Protein AF-A0A6D0Y797-F1 (afdb_monomer_lite)

Sequence (87 aa):
RGFPPTNQEVATMLGYRSVNAAVEHLRALEKKGVITIKRGVARGITLHTAVKDDDSEAVGIIRALLAGEENARLRAAHWLHERGLKV

Radius of gyration: 19.63 Å; chains: 1; bounding box: 43×23×47 Å

InterPro domains:
  IPR006199 LexA repressor, DNA-binding domain [PF01726] (1-44)
  IPR036388 Winged helix-like DNA-binding domain superfamily [G3DSA:1.10.10.10] (1-48)
  IPR036390 Winged helix DNA-binding domain superfamily [SSF46785] (2-48)

Secondary structure (DSSP, 8-state):
-PPPPPHHHHHHHTT-SSHHHHHHHHHHHHHTTSEEE-TT-TT-EEE----S-HHHHHHHHHHHHHTT-TTHHHHHHHHHHHTT---

Foldseek 3Di:
DDFAAFLVVQCVVVVPPDSVVSVVVVVVCVVVVQWDADPPDRRRIDGDPDDPVLVVQVVVLVVCVVVVPPCSVVSVCVSCVVVVHHD

Structure (mmCIF, N/CA/C/O backbone):
data_AF-A0A6D0Y797-F1
#
_entry.id   AF-A0A6D0Y797-F1
#
loop_
_atom_site.group_PDB
_atom_site.id
_atom_site.type_symbol
_atom_site.label_atom_id
_atom_site.label_alt_id
_atom_site.label_comp_id
_atom_site.label_asym_id
_atom_site.label_entity_id
_atom_site.label_seq_id
_atom_site.pdbx_PDB_ins_code
_atom_site.Cartn_x
_atom_site.Cartn_y
_atom_site.Cartn_z
_atom_site.occupancy
_atom_site.B_iso_or_equiv
_atom_site.auth_seq_id
_atom_site.auth_comp_id
_atom_site.auth_asym_id
_atom_site.auth_atom_id
_atom_site.pdbx_PDB_model_num
ATOM 1 N N . ARG A 1 1 ? -20.178 9.529 -0.499 1.00 49.38 1 ARG A N 1
ATOM 2 C CA . ARG A 1 1 ? -19.005 10.202 0.112 1.00 49.38 1 ARG A CA 1
ATOM 3 C C . ARG A 1 1 ? -18.759 9.536 1.456 1.00 49.38 1 ARG A C 1
ATOM 5 O O . ARG A 1 1 ? -19.571 9.719 2.348 1.00 49.38 1 ARG A O 1
ATOM 12 N N . GLY A 1 2 ? -17.748 8.676 1.550 1.00 78.62 2 GLY A N 1
ATOM 13 C CA . GLY A 1 2 ? -17.396 8.000 2.800 1.00 78.62 2 GLY A CA 1
ATOM 14 C C . GLY A 1 2 ? -16.312 8.773 3.542 1.00 78.62 2 GLY A C 1
ATOM 15 O O . GLY A 1 2 ? -15.494 9.438 2.909 1.00 78.62 2 GLY A O 1
ATOM 16 N N . PHE A 1 3 ? -16.314 8.688 4.868 1.00 84.75 3 PHE A N 1
ATOM 17 C CA . PHE A 1 3 ? -15.179 9.111 5.683 1.00 84.75 3 PHE A CA 1
ATOM 18 C C . PHE A 1 3 ? -14.209 7.936 5.834 1.00 84.75 3 PHE A C 1
ATOM 20 O O . PHE A 1 3 ? -14.669 6.790 5.858 1.00 84.75 3 PHE A O 1
ATOM 27 N N . PRO A 1 4 ? -12.898 8.187 5.988 1.00 90.06 4 PRO A N 1
ATOM 28 C CA . PRO A 1 4 ? -11.961 7.133 6.345 1.00 90.06 4 PRO A CA 1
ATOM 29 C C . PRO A 1 4 ? -12.428 6.375 7.596 1.00 90.06 4 PRO A C 1
ATOM 31 O O . PRO A 1 4 ? -13.052 6.982 8.480 1.00 90.06 4 PRO A O 1
ATOM 34 N N . PRO A 1 5 ? -12.165 5.064 7.686 1.00 92.69 5 PRO A N 1
ATOM 35 C CA . PRO A 1 5 ? -12.517 4.298 8.866 1.00 92.69 5 PRO A CA 1
ATOM 36 C C . PRO A 1 5 ? -11.601 4.651 10.045 1.00 92.69 5 PRO A C 1
ATOM 38 O O . PRO A 1 5 ? -10.484 5.150 9.887 1.00 92.69 5 PRO A O 1
ATOM 41 N N . THR A 1 6 ? -12.095 4.375 11.241 1.00 93.44 6 THR A N 1
ATOM 42 C CA . THR A 1 6 ? -11.338 4.355 12.493 1.00 93.44 6 THR A CA 1
ATOM 43 C C . THR A 1 6 ? -10.633 3.011 12.681 1.00 93.44 6 THR A C 1
ATOM 45 O O . THR A 1 6 ? -11.017 2.005 12.086 1.00 93.44 6 THR A O 1
ATOM 48 N N . ASN A 1 7 ? -9.644 2.952 13.578 1.00 92.00 7 ASN A N 1
ATOM 49 C CA . ASN A 1 7 ? -8.961 1.695 13.920 1.00 92.00 7 ASN A CA 1
ATOM 50 C C . ASN A 1 7 ? -9.929 0.614 14.434 1.00 92.00 7 ASN A C 1
ATOM 52 O O . ASN A 1 7 ? -9.744 -0.566 14.148 1.00 92.00 7 ASN A O 1
ATOM 56 N N . GLN A 1 8 ? -10.967 1.012 15.177 1.00 93.06 8 GLN A N 1
ATOM 57 C CA . GLN A 1 8 ? -11.975 0.088 15.696 1.00 93.06 8 GLN A CA 1
ATOM 58 C C . GLN A 1 8 ? -12.876 -0.447 14.581 1.00 93.06 8 GLN A C 1
ATOM 60 O O . GLN A 1 8 ? -13.138 -1.643 14.536 1.00 93.06 8 GLN A O 1
ATOM 65 N N . GLU A 1 9 ? -13.303 0.409 13.649 1.00 94.19 9 GLU A N 1
ATOM 66 C CA . GLU A 1 9 ? -14.062 -0.035 12.475 1.00 94.19 9 GLU A CA 1
ATOM 67 C C . GLU A 1 9 ? -13.227 -1.006 11.628 1.00 94.19 9 GLU A C 1
ATOM 69 O O . GLU A 1 9 ? -13.741 -2.044 11.226 1.00 94.19 9 GLU A O 1
ATOM 74 N N . VAL A 1 10 ? -11.935 -0.724 11.409 1.00 93.31 10 VAL A N 1
ATOM 75 C CA . VAL A 1 10 ? -11.022 -1.640 10.697 1.00 93.31 10 VAL A CA 1
ATOM 76 C C . VAL A 1 10 ? -10.921 -2.988 11.413 1.00 93.31 10 VAL A C 1
ATOM 78 O O . VAL A 1 10 ? -10.990 -4.029 10.761 1.00 93.31 10 VAL A O 1
ATOM 81 N N . ALA A 1 11 ? -10.798 -2.981 12.743 1.00 94.50 11 ALA A N 1
ATOM 82 C CA . ALA A 1 11 ? -10.745 -4.203 13.538 1.00 94.50 11 ALA A CA 1
ATOM 83 C C . ALA A 1 11 ? -12.008 -5.059 13.353 1.00 94.50 11 ALA A C 1
ATOM 85 O O . ALA A 1 11 ? -11.902 -6.251 13.071 1.00 94.50 11 ALA A O 1
ATOM 86 N N . THR A 1 12 ? -13.186 -4.438 13.439 1.00 94.75 12 THR A N 1
ATOM 87 C CA . THR A 1 12 ? -14.478 -5.113 13.261 1.00 94.75 12 THR A CA 1
ATOM 88 C C . THR A 1 12 ? -14.669 -5.623 11.833 1.00 94.75 12 THR A C 1
ATOM 90 O O . THR A 1 12 ? -15.048 -6.775 11.648 1.00 94.75 12 THR A O 1
ATOM 93 N N . MET A 1 13 ? -14.383 -4.799 10.819 1.00 93.50 13 MET A N 1
ATOM 94 C CA . MET A 1 13 ? -14.577 -5.159 9.406 1.00 93.50 13 MET A CA 1
ATOM 95 C C . MET A 1 13 ? -13.685 -6.322 8.963 1.00 93.50 13 MET A C 1
ATOM 97 O O . MET A 1 13 ? -14.100 -7.128 8.136 1.00 93.50 13 MET A O 1
ATOM 101 N N . LEU A 1 14 ? -12.467 -6.409 9.502 1.00 91.94 14 LEU A N 1
ATOM 102 C CA . LEU A 1 14 ? -11.496 -7.449 9.153 1.00 91.94 14 LEU A CA 1
ATOM 103 C C . LEU A 1 14 ? -11.507 -8.643 10.124 1.00 91.94 14 LEU A C 1
ATOM 105 O O . LEU A 1 14 ? -10.736 -9.579 9.937 1.00 91.94 14 LEU A O 1
ATOM 109 N N . GLY A 1 15 ? -12.364 -8.62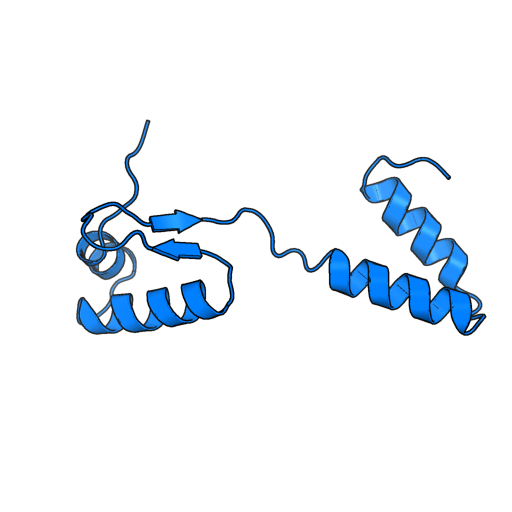9 11.151 1.00 93.44 15 GLY A N 1
ATOM 110 C CA . GLY A 1 15 ? -12.498 -9.737 12.101 1.00 93.44 15 GLY A CA 1
ATOM 111 C C . GLY A 1 15 ? -11.316 -9.899 13.064 1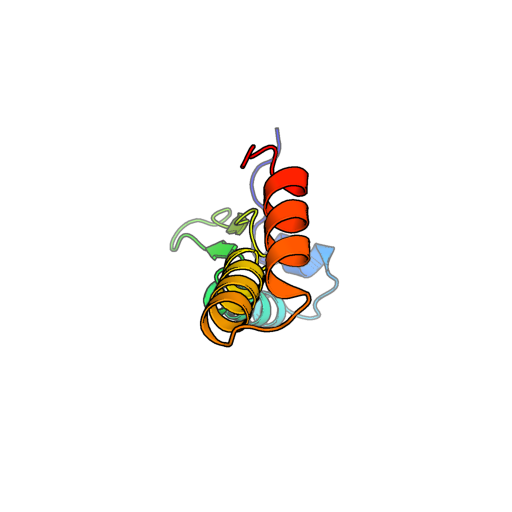.00 93.44 15 GLY A C 1
ATOM 112 O O . GLY A 1 15 ? -11.044 -11.007 13.529 1.00 93.44 15 GLY A O 1
ATOM 113 N N . TYR A 1 16 ? -10.598 -8.818 13.383 1.00 92.75 16 TYR A N 1
ATOM 114 C CA . TYR A 1 16 ? -9.537 -8.867 14.388 1.00 92.75 16 TYR A CA 1
ATOM 115 C C . TYR A 1 16 ? -10.114 -9.113 15.783 1.00 92.75 16 TYR A C 1
ATOM 117 O O . TYR A 1 16 ? -11.070 -8.469 16.210 1.00 92.75 16 TYR A O 1
ATOM 125 N N . ARG A 1 17 ? -9.463 -9.999 16.545 1.00 89.25 17 ARG A N 1
ATOM 126 C CA . ARG A 1 17 ? -9.850 -10.313 17.931 1.00 89.25 17 ARG A CA 1
ATOM 127 C C . ARG A 1 17 ? -9.628 -9.133 18.897 1.00 89.25 17 ARG A C 1
ATOM 129 O O . ARG A 1 17 ? -10.202 -9.119 19.980 1.00 89.25 17 ARG A O 1
ATOM 136 N N . SER A 1 18 ? -8.805 -8.148 18.527 1.00 92.81 18 SER A N 1
ATOM 137 C CA . SER A 1 18 ? -8.587 -6.917 19.295 1.00 92.81 18 SER A CA 1
ATOM 138 C C . SER A 1 18 ? -8.268 -5.728 18.383 1.00 92.81 18 SER A C 1
ATOM 140 O O . SER A 1 18 ? -7.721 -5.889 17.291 1.00 92.81 18 SER A O 1
ATOM 142 N N . VAL A 1 19 ? -8.560 -4.511 18.856 1.00 93.44 19 VAL A N 1
ATOM 143 C CA . VAL A 1 19 ? -8.211 -3.271 18.136 1.00 93.44 19 VAL A CA 1
ATOM 144 C C 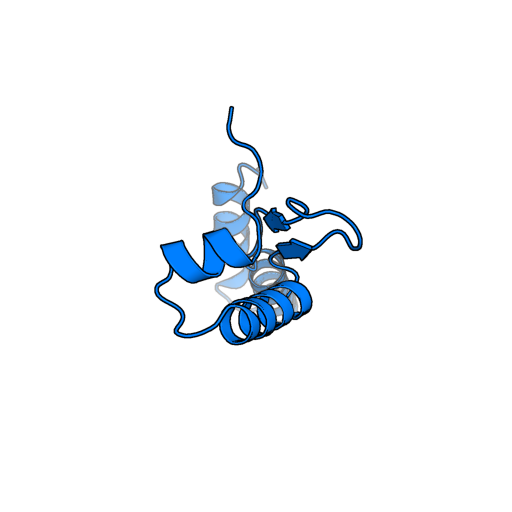. VAL A 1 19 ? -6.694 -3.106 18.025 1.00 93.44 19 VAL A C 1
ATOM 146 O O . VAL A 1 19 ? -6.201 -2.658 16.994 1.00 93.44 19 VAL A O 1
ATOM 149 N N . ASN A 1 20 ? -5.942 -3.518 19.049 1.00 93.00 20 ASN A N 1
ATOM 150 C CA . ASN A 1 20 ? -4.482 -3.430 19.041 1.00 93.00 20 ASN A CA 1
ATOM 151 C C . ASN A 1 20 ? -3.860 -4.271 17.923 1.00 93.00 20 ASN A C 1
ATOM 153 O O . ASN A 1 20 ? -2.955 -3.782 17.255 1.00 93.00 20 ASN A O 1
ATOM 157 N N . ALA A 1 21 ? -4.391 -5.470 17.656 1.00 94.50 21 ALA A N 1
ATOM 158 C CA . ALA A 1 21 ? -3.925 -6.289 16.539 1.00 94.50 21 ALA A CA 1
ATOM 159 C C . ALA A 1 21 ? -4.105 -5.548 15.203 1.00 94.50 21 ALA A C 1
ATOM 161 O O . ALA A 1 21 ? -3.162 -5.423 14.425 1.00 94.50 21 ALA A O 1
ATOM 162 N N . ALA A 1 22 ? -5.282 -4.959 14.969 1.00 94.00 22 ALA A N 1
ATOM 163 C CA . ALA A 1 22 ? -5.517 -4.152 13.773 1.00 94.00 22 ALA A CA 1
ATOM 164 C C . ALA A 1 22 ? -4.535 -2.969 13.677 1.00 94.00 22 ALA A C 1
ATOM 166 O O . ALA A 1 22 ? -3.986 -2.707 12.608 1.00 94.00 22 ALA A O 1
ATOM 167 N N . VAL A 1 23 ? -4.266 -2.279 14.792 1.00 93.50 23 VAL A N 1
ATOM 168 C CA . VAL A 1 23 ? -3.311 -1.161 14.845 1.00 93.50 23 VAL A CA 1
ATOM 169 C C . VAL A 1 23 ? -1.889 -1.606 14.502 1.00 93.50 23 VAL A C 1
ATOM 171 O O . VAL A 1 23 ? -1.221 -0.909 13.741 1.00 93.50 23 VAL A O 1
ATOM 174 N N . GLU A 1 24 ? -1.420 -2.748 15.005 1.00 95.31 24 GLU A N 1
ATOM 175 C CA . GLU A 1 24 ? -0.091 -3.281 14.672 1.00 95.31 24 GLU A CA 1
ATOM 176 C C . GLU A 1 24 ? 0.051 -3.558 13.172 1.00 95.31 24 GLU A C 1
ATOM 178 O O . GLU A 1 24 ? 1.026 -3.131 12.545 1.00 95.31 24 GLU A O 1
ATOM 183 N N . HIS A 1 25 ? -0.953 -4.189 12.560 1.00 93.75 25 HIS A N 1
ATOM 184 C CA . HIS A 1 25 ? -0.951 -4.431 11.118 1.00 93.75 25 HIS A CA 1
ATOM 185 C C . HIS A 1 25 ? -1.030 -3.131 10.308 1.00 93.75 25 HIS A C 1
ATOM 187 O O . HIS A 1 25 ? -0.295 -2.969 9.333 1.00 93.75 25 HIS A O 1
ATOM 193 N N . LEU A 1 26 ? -1.851 -2.166 10.731 1.00 93.69 26 LEU A N 1
ATOM 194 C CA . LEU A 1 26 ? -1.911 -0.842 10.107 1.00 93.69 26 LEU A CA 1
ATOM 195 C C . LEU A 1 26 ? -0.564 -0.107 10.203 1.00 93.69 26 LEU A C 1
ATOM 197 O O . LEU A 1 26 ? -0.133 0.507 9.231 1.00 93.69 26 LEU A O 1
ATOM 201 N N . ARG A 1 27 ? 0.155 -0.215 11.326 1.00 93.19 27 ARG A N 1
ATOM 202 C CA . ARG A 1 27 ? 1.517 0.333 11.467 1.00 93.19 27 ARG A CA 1
ATOM 203 C C . ARG A 1 27 ? 2.515 -0.347 10.538 1.00 93.19 27 ARG A C 1
ATOM 205 O O . ARG A 1 27 ? 3.375 0.329 9.979 1.00 93.19 27 ARG A O 1
ATOM 212 N N . ALA A 1 28 ? 2.407 -1.659 10.343 1.00 93.75 28 ALA A N 1
ATOM 213 C CA . ALA A 1 28 ? 3.247 -2.371 9.384 1.00 93.75 28 ALA A CA 1
ATOM 214 C C . ALA A 1 28 ? 2.989 -1.898 7.942 1.00 93.75 28 ALA A C 1
ATOM 216 O O . ALA A 1 28 ? 3.934 -1.736 7.172 1.00 93.75 28 ALA A O 1
ATOM 217 N N . LEU A 1 29 ? 1.728 -1.635 7.590 1.00 91.56 29 LEU A N 1
ATOM 218 C CA . LEU A 1 29 ? 1.346 -1.057 6.299 1.00 91.56 29 LEU A CA 1
ATOM 219 C C . LEU A 1 29 ? 1.851 0.387 6.151 1.00 91.56 29 LEU A C 1
ATOM 221 O O . LEU A 1 29 ? 2.409 0.741 5.116 1.00 91.56 29 LEU A O 1
ATOM 225 N N . GLU A 1 30 ? 1.743 1.204 7.197 1.00 92.31 30 GLU A N 1
ATOM 226 C CA . GLU A 1 30 ? 2.302 2.560 7.215 1.00 92.31 30 GLU A CA 1
ATOM 227 C C . GLU A 1 30 ? 3.826 2.544 7.027 1.00 92.31 30 GLU A C 1
ATOM 229 O O . GLU A 1 30 ? 4.358 3.300 6.218 1.00 92.31 30 GLU A O 1
ATOM 234 N N . LYS A 1 31 ? 4.534 1.620 7.690 1.00 89.44 31 LYS A N 1
ATOM 235 C CA . LYS A 1 31 ? 5.983 1.423 7.518 1.00 89.44 31 LYS A CA 1
ATOM 236 C C . LYS A 1 31 ? 6.354 1.008 6.092 1.00 89.44 31 LYS A C 1
ATOM 238 O O . LYS A 1 31 ? 7.423 1.372 5.615 1.00 89.44 31 LYS A O 1
ATOM 243 N N . LYS A 1 32 ? 5.485 0.250 5.419 1.00 87.88 32 LYS A N 1
ATOM 244 C CA . LYS A 1 32 ? 5.636 -0.118 4.003 1.00 87.88 32 LYS A CA 1
ATOM 245 C C . LYS A 1 32 ? 5.283 1.025 3.043 1.00 87.88 32 LYS A C 1
ATOM 247 O O . LYS A 1 32 ? 5.428 0.845 1.843 1.00 87.88 32 LYS A O 1
ATOM 252 N N . GLY A 1 33 ? 4.802 2.166 3.542 1.00 86.44 33 GLY A N 1
ATOM 253 C CA . GLY A 1 33 ? 4.450 3.321 2.718 1.00 86.44 33 GLY A CA 1
ATOM 254 C C . GLY A 1 33 ? 3.164 3.154 1.908 1.00 86.44 33 GLY A C 1
AT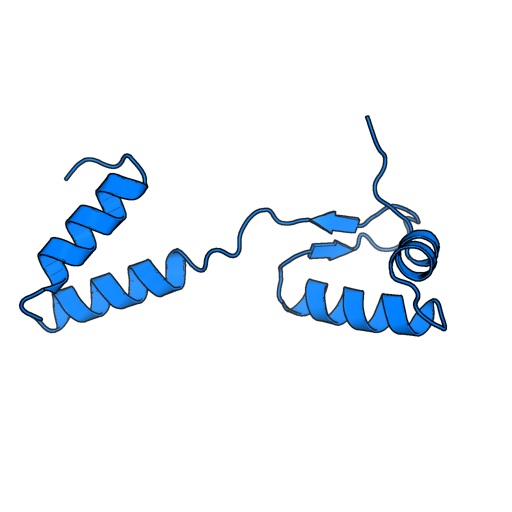OM 255 O O . GLY A 1 33 ? 2.866 4.002 1.079 1.00 86.44 33 GLY A O 1
ATOM 256 N N . VAL A 1 34 ? 2.376 2.100 2.146 1.00 89.56 34 VAL A N 1
ATOM 257 C CA . VAL A 1 34 ? 1.111 1.870 1.418 1.00 89.56 34 VAL A CA 1
ATOM 258 C C . VAL A 1 34 ? -0.056 2.678 1.988 1.00 89.56 34 VAL A C 1
ATOM 260 O O . VAL A 1 34 ? -1.040 2.924 1.293 1.00 89.56 34 VAL A O 1
ATOM 263 N N . ILE A 1 35 ? 0.042 3.108 3.250 1.00 92.19 35 ILE A N 1
ATOM 264 C CA . ILE A 1 35 ? -0.944 3.972 3.912 1.00 92.19 35 ILE A CA 1
ATOM 265 C C . ILE A 1 35 ? -0.253 5.033 4.776 1.00 92.19 35 ILE A C 1
ATOM 267 O O . ILE A 1 35 ? 0.915 4.892 5.134 1.00 92.19 35 ILE A O 1
ATOM 271 N N . THR A 1 36 ? -0.989 6.063 5.189 1.00 92.62 36 THR A N 1
ATOM 272 C CA . THR A 1 36 ? -0.572 6.995 6.252 1.00 92.62 36 THR A CA 1
ATOM 273 C C . THR A 1 36 ? -1.672 7.151 7.289 1.00 92.62 36 THR A C 1
ATOM 275 O O . THR A 1 36 ? -2.850 7.213 6.938 1.00 92.62 36 THR A O 1
ATOM 278 N N . ILE A 1 37 ? -1.290 7.239 8.567 1.00 93.00 37 ILE A N 1
ATOM 279 C CA . ILE A 1 37 ? -2.212 7.401 9.692 1.00 93.00 37 ILE A CA 1
ATOM 280 C C . ILE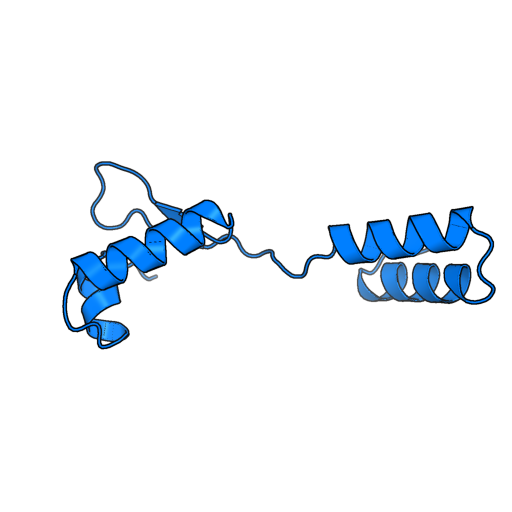 A 1 37 ? -1.947 8.746 10.378 1.00 93.00 37 ILE A C 1
ATOM 282 O O . ILE A 1 37 ? -0.960 8.929 11.097 1.00 93.00 37 ILE A O 1
ATOM 286 N N . LYS A 1 38 ? -2.861 9.708 10.209 1.00 92.25 38 LYS A N 1
ATOM 287 C CA . LYS A 1 38 ? -2.769 11.012 10.883 1.00 92.25 38 LYS A CA 1
ATOM 288 C C . LYS A 1 38 ? -2.971 10.862 12.397 1.00 92.25 38 LYS A C 1
ATOM 290 O O . LYS A 1 38 ? -4.024 10.421 12.854 1.00 92.25 38 LYS A O 1
ATOM 295 N N . ARG A 1 39 ? -1.970 11.264 13.190 1.00 88.50 39 ARG A N 1
ATOM 296 C CA . ARG A 1 39 ? -2.035 11.233 14.664 1.00 88.50 39 ARG A CA 1
ATOM 297 C C . ARG A 1 39 ? -3.049 12.248 15.201 1.00 88.50 39 ARG A C 1
ATOM 299 O O . ARG A 1 39 ? -3.218 13.320 14.629 1.00 88.50 39 ARG A O 1
ATOM 306 N N . GLY A 1 40 ? -3.695 11.907 16.316 1.00 87.12 40 GLY A N 1
ATOM 307 C CA . GLY A 1 40 ? -4.663 12.780 16.992 1.00 87.12 40 GLY A CA 1
ATOM 308 C C . GLY A 1 40 ? -6.027 12.886 16.302 1.00 87.12 40 GLY A C 1
ATOM 309 O O . GLY A 1 40 ? -6.847 13.698 16.715 1.00 87.12 40 GLY A O 1
ATOM 310 N N . VAL A 1 41 ? -6.289 12.080 15.267 1.00 89.50 41 VAL A N 1
ATOM 311 C CA . VAL A 1 41 ? -7.564 12.068 14.537 1.00 89.50 41 VAL A CA 1
ATOM 312 C C . VAL A 1 41 ? -8.101 10.641 14.481 1.00 89.50 41 VAL A C 1
ATOM 314 O O . VAL A 1 41 ? -7.368 9.719 14.137 1.00 89.50 41 VAL A O 1
ATOM 317 N N . ALA A 1 42 ? -9.386 10.449 14.787 1.00 86.06 42 ALA A N 1
ATOM 318 C CA . ALA A 1 42 ? -9.999 9.118 14.800 1.00 86.06 42 ALA A CA 1
ATOM 319 C C . ALA A 1 42 ? -10.069 8.471 13.402 1.00 86.06 42 ALA A C 1
ATOM 321 O O . ALA A 1 42 ? -9.891 7.265 13.272 1.00 86.06 42 ALA A O 1
ATOM 322 N N . ARG A 1 43 ? -10.309 9.277 12.358 1.00 92.88 43 ARG A N 1
ATOM 323 C CA . ARG A 1 43 ? -10.517 8.859 10.957 1.00 92.88 43 ARG A CA 1
ATOM 324 C C . ARG A 1 43 ? -9.400 9.373 10.042 1.00 92.88 43 ARG A C 1
ATOM 326 O O . ARG A 1 43 ? -9.647 10.076 9.068 1.00 92.88 43 ARG A O 1
ATOM 333 N N . GLY A 1 44 ? -8.155 9.104 10.426 1.00 91.31 44 GLY A N 1
ATOM 334 C CA . GLY A 1 44 ? -6.954 9.656 9.790 1.00 91.31 44 GLY A CA 1
ATOM 335 C C . GLY A 1 44 ? -6.247 8.741 8.788 1.00 91.31 44 GLY A C 1
ATOM 336 O O . GLY A 1 44 ? -5.095 9.024 8.473 1.00 91.31 44 GLY A O 1
ATOM 337 N N . ILE A 1 45 ? -6.868 7.636 8.361 1.00 93.00 45 ILE A N 1
ATOM 338 C CA . ILE A 1 45 ? -6.241 6.638 7.482 1.00 93.00 45 ILE A CA 1
ATOM 339 C C . ILE A 1 45 ? -6.389 7.065 6.019 1.00 93.00 45 ILE A C 1
ATOM 341 O O . ILE A 1 45 ? -7.504 7.182 5.515 1.00 93.00 45 ILE A O 1
ATOM 345 N N . THR A 1 46 ? -5.269 7.235 5.326 1.00 91.50 46 THR A N 1
ATOM 346 C CA . THR A 1 46 ? -5.226 7.528 3.889 1.00 91.50 46 THR A CA 1
ATOM 347 C C . THR A 1 46 ? -4.504 6.400 3.165 1.00 91.50 46 THR A C 1
ATOM 349 O O . THR A 1 46 ? -3.425 5.993 3.594 1.00 91.50 46 THR A O 1
ATOM 352 N N . LEU A 1 47 ? -5.095 5.897 2.080 1.00 88.56 47 LEU A N 1
ATOM 353 C CA . LEU A 1 47 ? -4.453 4.928 1.191 1.00 88.56 47 LEU A CA 1
ATOM 354 C C . LEU A 1 47 ? -3.579 5.661 0.176 1.00 88.56 47 LEU A C 1
ATOM 356 O O . LEU A 1 47 ? -4.033 6.628 -0.437 1.00 88.56 47 LEU A O 1
ATOM 360 N N . HIS A 1 48 ? -2.373 5.155 -0.049 1.00 86.50 48 HIS A N 1
ATOM 361 C CA . HIS A 1 48 ? -1.545 5.578 -1.171 1.00 86.50 48 HIS A CA 1
ATOM 362 C C . HIS A 1 48 ? -1.857 4.666 -2.353 1.00 86.50 48 HIS A C 1
ATOM 364 O O . HIS A 1 48 ? -1.624 3.460 -2.300 1.00 86.50 48 HIS A O 1
ATOM 370 N N . THR A 1 49 ? -2.433 5.209 -3.424 1.00 62.69 49 THR A N 1
ATOM 371 C CA . THR A 1 49 ? -2.710 4.445 -4.649 1.00 62.69 49 THR A CA 1
ATOM 372 C C . THR A 1 49 ? -1.436 4.294 -5.478 1.00 62.69 49 THR A C 1
ATOM 374 O O . THR A 1 49 ? -1.354 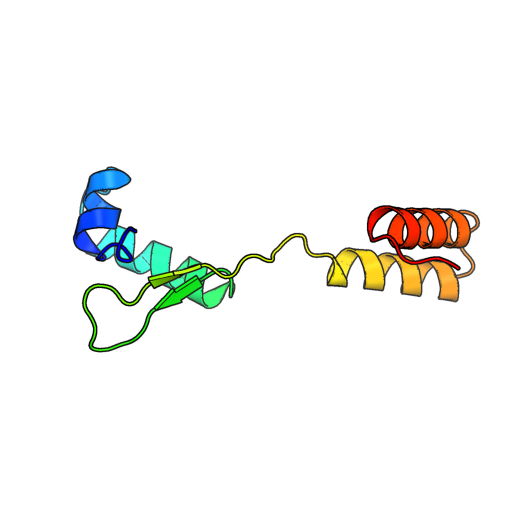4.843 -6.569 1.00 62.69 49 THR A O 1
ATOM 377 N N . ALA A 1 50 ? -0.427 3.601 -4.955 1.00 55.41 50 ALA A N 1
ATOM 378 C CA . ALA A 1 50 ? 0.714 3.128 -5.735 1.00 55.41 50 ALA A CA 1
ATOM 379 C C . ALA A 1 50 ? 1.564 2.168 -4.900 1.00 55.41 50 ALA A C 1
ATOM 381 O O . ALA A 1 50 ? 2.376 2.620 -4.108 1.00 55.41 50 ALA A O 1
ATOM 382 N N . VAL A 1 51 ? 1.403 0.859 -5.110 1.00 50.41 51 VAL A N 1
ATOM 383 C CA . VAL A 1 51 ? 2.567 -0.026 -5.283 1.00 50.41 51 VAL A CA 1
ATOM 384 C C . VAL A 1 51 ? 2.187 -1.111 -6.301 1.00 50.41 51 VAL A C 1
ATOM 386 O O . VAL A 1 51 ? 2.048 -2.288 -5.980 1.00 50.41 51 VAL A O 1
ATOM 389 N N . LYS A 1 52 ? 1.981 -0.713 -7.562 1.00 53.69 52 LYS A N 1
ATOM 390 C CA . LYS A 1 52 ? 2.732 -1.425 -8.596 1.00 53.69 52 LYS A CA 1
ATOM 391 C C . LYS A 1 52 ? 4.120 -0.824 -8.476 1.00 53.69 52 LYS A C 1
ATOM 393 O O . LYS A 1 52 ? 4.234 0.399 -8.488 1.00 53.69 52 LYS A O 1
ATOM 398 N N . ASP A 1 53 ? 5.122 -1.643 -8.206 1.00 62.72 53 ASP A N 1
ATOM 399 C CA . ASP A 1 53 ? 6.502 -1.190 -8.046 1.00 62.72 53 ASP A CA 1
ATOM 400 C C . ASP A 1 53 ? 7.073 -0.849 -9.435 1.00 62.72 53 ASP A C 1
ATOM 402 O O . ASP A 1 53 ? 7.990 -1.491 -9.942 1.00 62.72 53 ASP A O 1
ATOM 406 N N . ASP A 1 54 ? 6.426 0.111 -10.103 1.00 62.56 54 ASP A N 1
ATOM 407 C CA . ASP A 1 54 ? 6.750 0.603 -11.439 1.00 62.56 54 ASP A CA 1
ATOM 408 C C . ASP A 1 54 ? 8.197 1.096 -11.475 1.00 62.56 54 ASP A C 1
ATOM 410 O O . ASP A 1 54 ? 8.891 0.901 -12.470 1.00 62.56 54 ASP A O 1
ATOM 414 N N . ASP A 1 55 ? 8.668 1.653 -10.357 1.00 69.69 55 ASP A N 1
ATOM 415 C CA . ASP A 1 55 ? 10.046 2.083 -10.158 1.00 69.69 55 ASP A CA 1
ATOM 416 C C . ASP A 1 55 ? 11.011 0.891 -10.170 1.00 69.69 55 ASP A C 1
ATOM 418 O O . ASP A 1 55 ? 12.054 0.949 -10.820 1.00 69.69 55 ASP A O 1
ATOM 422 N N . SER A 1 56 ? 10.667 -0.224 -9.521 1.00 77.56 56 SER A N 1
ATOM 423 C CA . SER A 1 56 ? 11.481 -1.447 -9.548 1.00 77.56 56 SER A CA 1
ATOM 424 C C . SER A 1 56 ? 11.530 -2.082 -10.940 1.00 77.56 56 SER A C 1
ATOM 426 O O . SER A 1 56 ? 12.602 -2.482 -11.407 1.00 77.56 56 SER A O 1
ATOM 428 N N . GLU A 1 57 ? 10.404 -2.097 -11.658 1.00 84.12 57 GLU A N 1
ATOM 429 C CA . GLU A 1 57 ? 10.349 -2.569 -13.044 1.00 84.12 57 GLU A CA 1
ATOM 430 C C . GLU A 1 57 ? 11.176 -1.672 -13.985 1.00 84.12 57 GLU A C 1
ATOM 432 O O . GLU A 1 57 ? 12.002 -2.174 -14.756 1.00 84.12 57 GLU A O 1
ATOM 437 N N . ALA A 1 58 ? 11.034 -0.347 -13.870 1.00 87.38 58 ALA A N 1
ATOM 438 C CA . ALA A 1 58 ? 11.810 0.633 -14.629 1.00 87.38 58 ALA A CA 1
ATOM 439 C C . ALA A 1 58 ? 13.313 0.496 -14.362 1.00 87.38 58 ALA A C 1
ATOM 441 O O . ALA A 1 58 ? 14.113 0.437 -15.298 1.00 87.38 58 ALA A O 1
ATOM 442 N N . VAL A 1 59 ? 13.711 0.379 -13.091 1.00 89.44 59 VAL A N 1
ATOM 443 C CA . VAL A 1 59 ? 15.109 0.163 -12.690 1.00 89.44 59 VAL A CA 1
ATOM 444 C C . VAL A 1 59 ? 15.649 -1.138 -13.287 1.00 89.44 59 VAL A C 1
ATOM 446 O O . VAL A 1 59 ? 16.776 -1.160 -13.789 1.00 89.44 59 VAL A O 1
ATOM 449 N N . GLY A 1 60 ? 14.855 -2.211 -13.291 1.00 91.44 60 GLY A N 1
ATOM 450 C CA . GLY A 1 60 ? 15.220 -3.481 -13.918 1.00 91.44 60 GLY A CA 1
ATOM 451 C C . GLY A 1 60 ? 15.407 -3.378 -15.435 1.00 91.44 60 GLY A C 1
ATOM 452 O O . GLY A 1 60 ? 16.302 -4.012 -15.994 1.00 91.44 60 GLY A O 1
ATOM 453 N N . ILE A 1 61 ? 14.595 -2.568 -16.116 1.00 93.75 61 ILE A N 1
ATOM 454 C CA . ILE A 1 61 ? 14.724 -2.302 -17.556 1.00 93.75 61 ILE A CA 1
ATOM 455 C C . ILE A 1 61 ? 15.966 -1.455 -17.852 1.00 93.75 61 ILE A C 1
ATOM 457 O O . ILE A 1 61 ? 16.734 -1.799 -18.748 1.00 93.75 61 ILE A O 1
ATOM 461 N N . ILE A 1 62 ? 16.210 -0.393 -17.081 1.00 93.44 62 ILE A N 1
ATOM 462 C CA . ILE A 1 62 ? 17.383 0.478 -17.248 1.00 93.44 62 ILE A CA 1
ATOM 463 C C . ILE A 1 62 ? 18.678 -0.320 -17.055 1.00 93.44 62 ILE A C 1
ATOM 465 O O . ILE A 1 62 ? 19.604 -0.191 -17.854 1.00 93.44 62 ILE A O 1
ATOM 469 N N . ARG A 1 63 ? 18.745 -1.195 -16.042 1.00 95.25 63 ARG A N 1
ATOM 470 C CA . ARG A 1 63 ? 19.906 -2.078 -15.834 1.00 95.25 63 ARG A CA 1
ATOM 471 C C . ARG A 1 63 ? 20.139 -3.015 -17.018 1.00 95.25 63 ARG A C 1
ATOM 473 O O . ARG A 1 63 ? 21.270 -3.103 -17.482 1.00 95.25 63 ARG A O 1
ATOM 480 N N . ALA A 1 64 ? 19.086 -3.654 -17.525 1.00 94.69 64 ALA A N 1
ATOM 481 C CA . ALA A 1 64 ? 19.169 -4.544 -18.682 1.00 94.69 64 ALA A CA 1
ATOM 482 C C . ALA A 1 64 ? 19.641 -3.808 -19.951 1.00 94.69 64 ALA A C 1
ATOM 484 O O . ALA A 1 64 ? 20.445 -4.338 -20.717 1.00 94.69 64 ALA A O 1
ATOM 485 N N . LEU A 1 65 ? 19.191 -2.560 -20.152 1.00 96.12 65 LEU A N 1
ATOM 486 C CA . LEU A 1 65 ? 19.640 -1.706 -21.258 1.00 96.12 65 LEU A CA 1
ATOM 487 C C . LEU A 1 65 ? 21.133 -1.380 -21.153 1.00 96.12 65 LEU A C 1
ATOM 489 O O . LEU A 1 65 ? 21.851 -1.489 -22.144 1.00 96.12 65 LEU A O 1
ATOM 493 N N . LEU A 1 66 ? 21.605 -1.010 -19.958 1.00 95.88 66 LEU A N 1
ATOM 494 C CA . LEU A 1 66 ? 23.020 -0.718 -19.704 1.00 95.88 66 LEU A CA 1
ATOM 495 C C . LEU A 1 66 ? 23.907 -1.964 -19.828 1.00 95.88 66 LEU A C 1
ATOM 497 O O . LEU A 1 66 ? 25.051 -1.854 -20.259 1.00 95.88 66 LEU A O 1
ATOM 501 N N . ALA A 1 67 ? 23.381 -3.140 -19.479 1.00 95.00 67 ALA A N 1
ATOM 502 C CA . ALA A 1 67 ? 24.062 -4.423 -19.634 1.00 95.00 67 ALA A CA 1
ATOM 503 C C . ALA A 1 67 ? 24.069 -4.944 -21.084 1.00 95.00 67 ALA A C 1
ATOM 505 O O . ALA A 1 67 ? 24.738 -5.935 -21.369 1.00 95.00 67 ALA A O 1
ATOM 506 N N . GLY A 1 68 ? 23.344 -4.292 -22.002 1.00 93.69 68 GLY A N 1
ATOM 507 C CA . GLY A 1 68 ? 23.259 -4.704 -23.402 1.00 93.69 68 GLY A CA 1
ATOM 508 C C . GLY A 1 68 ? 22.464 -5.993 -23.622 1.00 93.69 68 GLY A C 1
ATOM 509 O O . GLY A 1 68 ? 22.696 -6.681 -24.613 1.00 93.69 68 GLY A O 1
ATOM 510 N N . GLU A 1 69 ? 21.539 -6.336 -22.720 1.00 95.06 69 GLU A N 1
ATOM 511 C CA . GLU A 1 69 ? 20.694 -7.522 -22.880 1.00 95.06 69 GLU A CA 1
ATOM 512 C C . GLU A 1 69 ? 19.840 -7.419 -24.157 1.00 95.06 69 GLU A C 1
ATOM 514 O O . GLU A 1 69 ? 19.200 -6.396 -24.420 1.00 95.06 69 GLU A O 1
ATOM 519 N N . GLU A 1 70 ? 19.776 -8.510 -24.926 1.00 88.38 70 GLU A N 1
ATOM 520 C CA . GLU A 1 70 ? 19.121 -8.580 -26.243 1.00 88.38 70 GLU A CA 1
ATOM 521 C C . GLU A 1 70 ? 17.656 -8.103 -26.212 1.00 88.38 70 GLU A C 1
ATOM 523 O O . GLU A 1 70 ? 17.207 -7.357 -27.084 1.00 88.38 70 GLU A O 1
ATOM 528 N N . ASN A 1 71 ? 16.932 -8.434 -25.138 1.00 91.56 71 ASN A N 1
ATOM 529 C CA . ASN A 1 71 ? 15.508 -8.124 -24.980 1.00 91.56 71 ASN A CA 1
ATOM 530 C C . ASN A 1 71 ? 15.220 -6.817 -24.221 1.00 91.56 71 ASN A C 1
ATOM 532 O O . ASN A 1 71 ? 14.054 -6.460 -24.026 1.00 91.56 71 ASN A O 1
ATOM 536 N N . ALA A 1 72 ? 16.244 -6.082 -23.778 1.00 93.00 72 ALA A N 1
ATOM 537 C CA . ALA A 1 72 ? 16.051 -4.899 -22.939 1.00 93.00 72 ALA A CA 1
ATOM 538 C C . ALA A 1 72 ? 15.305 -3.769 -23.661 1.00 93.00 72 ALA A C 1
ATOM 540 O O . ALA A 1 72 ? 14.439 -3.122 -23.071 1.00 93.00 72 ALA A O 1
ATOM 541 N N . ARG A 1 73 ? 15.590 -3.561 -24.955 1.00 92.44 73 ARG A N 1
ATOM 542 C CA . ARG A 1 73 ? 14.903 -2.545 -25.774 1.00 92.44 73 ARG A CA 1
ATOM 543 C C . ARG A 1 73 ? 13.423 -2.855 -25.965 1.00 92.44 73 ARG A C 1
ATOM 545 O O . ARG A 1 73 ? 12.602 -1.952 -25.841 1.00 92.44 73 ARG A O 1
ATOM 552 N N . LEU A 1 74 ? 13.080 -4.117 -26.229 1.00 93.31 74 LEU A N 1
ATOM 553 C CA . LEU A 1 74 ? 11.689 -4.540 -26.392 1.00 93.31 74 LEU A CA 1
ATOM 554 C C . LEU A 1 74 ? 10.906 -4.363 -25.086 1.00 93.31 74 LEU A C 1
ATOM 556 O O . LEU A 1 74 ? 9.809 -3.811 -25.095 1.00 93.31 74 LEU A O 1
ATOM 560 N N . ARG A 1 75 ? 11.507 -4.765 -23.958 1.00 92.19 75 ARG A N 1
ATOM 561 C CA . ARG A 1 75 ? 10.937 -4.555 -22.621 1.00 92.19 75 ARG A CA 1
ATOM 562 C C . ARG A 1 75 ? 10.702 -3.076 -22.325 1.00 92.19 75 ARG A C 1
ATOM 564 O O . ARG A 1 75 ? 9.627 -2.728 -21.856 1.00 92.19 75 ARG A O 1
ATOM 571 N N . ALA A 1 76 ? 11.669 -2.211 -22.632 1.00 92.56 76 ALA A N 1
ATOM 572 C CA . ALA A 1 76 ? 11.525 -0.768 -22.456 1.00 92.56 76 ALA A CA 1
ATOM 573 C C . ALA A 1 76 ? 10.392 -0.188 -23.312 1.00 92.56 76 ALA A C 1
ATOM 575 O O . ALA A 1 76 ? 9.571 0.573 -22.807 1.00 92.56 76 ALA A O 1
ATOM 576 N N . ALA A 1 77 ? 10.312 -0.583 -24.585 1.00 92.75 77 ALA A N 1
ATOM 577 C CA . ALA A 1 77 ? 9.258 -0.133 -25.489 1.00 92.75 77 ALA A CA 1
ATOM 578 C C . ALA A 1 77 ? 7.864 -0.569 -25.009 1.00 92.75 77 ALA A C 1
ATOM 580 O O . ALA A 1 77 ? 6.946 0.246 -24.986 1.00 92.75 77 ALA A O 1
ATOM 581 N N . HIS A 1 78 ? 7.716 -1.824 -24.572 1.00 91.50 78 HIS A N 1
ATOM 582 C CA . HIS A 1 78 ? 6.462 -2.330 -24.010 1.00 91.50 78 HIS A CA 1
ATOM 583 C C . HIS A 1 78 ? 6.071 -1.580 -22.732 1.00 91.50 78 HIS A C 1
ATOM 585 O O . HIS A 1 78 ? 4.949 -1.097 -22.614 1.00 91.50 78 HIS A O 1
ATOM 591 N N . TRP A 1 79 ? 7.023 -1.407 -21.812 1.00 90.00 79 TRP A N 1
ATOM 592 C CA . TRP A 1 79 ? 6.822 -0.712 -20.541 1.00 90.00 79 TRP A CA 1
ATOM 593 C C . TRP A 1 79 ? 6.380 0.747 -20.717 1.00 90.00 79 TRP A C 1
ATOM 595 O O . TRP A 1 79 ? 5.515 1.226 -19.978 1.00 90.00 79 TRP A O 1
ATOM 605 N N . LEU A 1 80 ? 6.944 1.442 -21.714 1.00 90.94 80 LEU A N 1
ATOM 606 C CA . LEU A 1 80 ? 6.561 2.807 -22.087 1.00 90.94 80 LEU A CA 1
ATOM 607 C C . LEU A 1 80 ? 5.182 2.835 -22.761 1.00 90.94 80 LEU A C 1
ATOM 609 O O . LEU A 1 80 ? 4.345 3.667 -22.402 1.00 90.94 80 LEU A O 1
ATOM 613 N N . HIS A 1 81 ? 4.904 1.887 -23.660 1.00 90.69 81 HIS A N 1
ATOM 614 C CA . HIS A 1 81 ? 3.617 1.782 -24.347 1.00 90.69 81 HIS A CA 1
ATOM 615 C C . HIS A 1 81 ? 2.451 1.519 -23.384 1.00 90.69 81 HIS A C 1
ATOM 617 O O . HIS A 1 81 ? 1.428 2.197 -23.471 1.00 90.69 81 HIS A O 1
ATOM 623 N N . GLU A 1 82 ? 2.612 0.606 -22.420 1.00 85.50 82 GLU A N 1
ATOM 624 C CA . GLU A 1 82 ? 1.600 0.326 -21.388 1.00 85.50 82 GLU A CA 1
ATOM 625 C C . GLU A 1 82 ? 1.278 1.545 -20.512 1.00 85.50 82 GLU A C 1
ATOM 627 O O . GLU A 1 82 ? 0.193 1.634 -19.938 1.00 85.50 82 GLU A O 1
ATOM 632 N N . ARG A 1 83 ? 2.199 2.512 -20.441 1.00 84.62 83 ARG A N 1
ATOM 633 C CA . ARG A 1 83 ? 2.039 3.777 -19.711 1.00 84.62 83 ARG A CA 1
ATOM 634 C C . ARG A 1 83 ? 1.622 4.939 -20.619 1.00 84.62 83 ARG A C 1
ATOM 636 O O . ARG A 1 83 ? 1.556 6.078 -20.167 1.00 84.62 83 ARG A O 1
ATOM 643 N N . GLY A 1 84 ? 1.316 4.663 -21.890 1.00 85.69 84 GLY A N 1
ATOM 644 C CA . GLY A 1 84 ? 0.883 5.658 -22.873 1.00 85.69 84 GLY A CA 1
ATOM 645 C C . GLY A 1 84 ? 1.991 6.609 -23.338 1.00 85.69 84 GLY A C 1
ATOM 646 O O . GLY A 1 84 ? 1.699 7.623 -23.975 1.00 85.69 84 GLY A O 1
ATOM 647 N N . LEU A 1 85 ? 3.253 6.298 -23.033 1.00 81.75 85 LEU A N 1
ATOM 648 C CA . LEU A 1 85 ? 4.420 7.078 -23.429 1.00 81.75 85 LEU A CA 1
ATOM 649 C C . LEU A 1 85 ? 4.931 6.564 -24.780 1.00 81.75 85 LEU A C 1
ATOM 651 O O . LEU A 1 85 ? 5.131 5.365 -24.971 1.00 81.75 85 LEU A O 1
ATOM 655 N N . LYS A 1 86 ? 5.124 7.473 -25.740 1.00 76.19 86 LYS A N 1
ATOM 656 C CA . LYS A 1 86 ? 5.675 7.147 -27.064 1.00 76.19 86 LYS A CA 1
ATOM 657 C C . LYS A 1 86 ? 7.193 7.336 -27.048 1.00 76.19 86 LYS A C 1
ATOM 659 O O . LYS A 1 86 ? 7.666 8.315 -26.473 1.00 76.19 86 LYS A O 1
ATOM 664 N N . VAL A 1 87 ? 7.913 6.401 -27.669 1.00 64.62 87 VAL A N 1
ATOM 665 C CA . VAL A 1 87 ? 9.380 6.400 -27.842 1.00 64.62 87 VAL A CA 1
ATOM 666 C C . VAL A 1 87 ? 9.730 6.841 -29.249 1.00 64.62 87 VAL A C 1
ATOM 668 O O . VAL A 1 87 ? 8.996 6.415 -30.170 1.00 64.62 87 VAL A O 1
#

pLDDT: mean 87.61, std 10.66, range [49.38, 96.12]

Organism: Escherichia coli (NCBI:txid562)